Protein AF-A0A973VZS9-F1 (afdb_monomer)

Mean predicted aligned error: 4.01 Å

Solvent-accessible surface area (backbone atoms only — not comparable to full-atom values): 4260 Å² total; per-residue (Å²): 130,86,78,72,62,19,33,32,33,30,38,26,45,83,89,69,53,74,43,83,76,48,70,37,72,46,62,67,61,43,54,51,52,52,50,55,51,60,74,31,48,67,73,80,36,62,74,75,51,45,79,48,76,46,75,34,54,94,40,69,71,41,43,52,52,52,48,54,66,72,78,109

Structure (mmCIF, N/CA/C/O backbone):
data_AF-A0A973VZS9-F1
#
_entry.id   AF-A0A973VZS9-F1
#
loop_
_atom_site.group_PDB
_atom_site.id
_atom_site.type_symbol
_atom_site.label_atom_id
_atom_site.label_alt_id
_atom_site.label_comp_id
_atom_site.label_asym_id
_atom_site.label_entity_id
_atom_site.label_seq_id
_atom_site.pdbx_PDB_ins_code
_atom_site.Cartn_x
_atom_site.Cartn_y
_atom_site.Cartn_z
_atom_site.occupancy
_atom_site.B_iso_or_equiv
_atom_site.auth_seq_id
_atom_site.auth_comp_id
_atom_site.auth_asym_id
_atom_site.auth_atom_id
_atom_site.pdbx_PDB_model_num
ATOM 1 N N . MET A 1 1 ? -22.212 0.846 17.034 1.00 43.75 1 MET A N 1
ATOM 2 C CA . MET A 1 1 ? -20.948 1.532 16.698 1.00 43.75 1 MET A CA 1
ATOM 3 C C . MET A 1 1 ? -20.778 1.442 15.195 1.00 43.75 1 MET A C 1
ATOM 5 O O . MET A 1 1 ? -20.767 0.333 14.679 1.00 43.75 1 MET A O 1
ATOM 9 N N . THR A 1 2 ? -20.749 2.566 14.486 1.00 50.22 2 THR A N 1
ATOM 10 C CA . THR A 1 2 ? -20.482 2.571 13.042 1.00 50.22 2 THR A CA 1
ATOM 11 C C . THR A 1 2 ? -19.035 2.125 12.857 1.00 50.22 2 THR A C 1
ATOM 13 O O . THR A 1 2 ? -18.131 2.815 13.325 1.00 50.22 2 THR A O 1
ATOM 16 N N . ARG A 1 3 ? -18.804 0.937 12.281 1.00 64.62 3 ARG A N 1
ATOM 17 C CA . ARG A 1 3 ? -17.444 0.483 11.957 1.00 64.62 3 ARG A CA 1
ATOM 18 C C . ARG A 1 3 ? -16.844 1.518 11.010 1.00 64.62 3 ARG A C 1
ATOM 20 O O . ARG A 1 3 ? -17.406 1.754 9.943 1.00 64.62 3 ARG A O 1
ATOM 27 N N . LYS A 1 4 ? -15.766 2.180 11.432 1.00 76.69 4 LYS A N 1
ATOM 28 C CA . LYS A 1 4 ? -15.019 3.074 10.547 1.00 76.69 4 LYS A CA 1
ATOM 29 C C . LYS A 1 4 ? -14.448 2.230 9.412 1.00 76.69 4 LYS A C 1
ATOM 31 O O . LYS A 1 4 ? -13.958 1.131 9.656 1.00 76.69 4 LYS A O 1
ATOM 36 N N . THR A 1 5 ? -14.563 2.726 8.188 1.00 86.88 5 THR A N 1
ATOM 37 C CA . THR A 1 5 ? -13.957 2.084 7.022 1.00 86.88 5 THR A CA 1
ATOM 38 C C . THR A 1 5 ? -12.444 2.138 7.175 1.00 86.88 5 THR A C 1
ATOM 40 O O . THR A 1 5 ? -11.905 3.213 7.423 1.00 86.88 5 THR A O 1
ATOM 43 N N . TYR A 1 6 ? -11.780 0.989 7.064 1.00 93.06 6 TYR A N 1
ATOM 44 C CA . TYR A 1 6 ? -10.326 0.919 7.031 1.00 93.06 6 TYR A CA 1
ATOM 45 C C . TYR A 1 6 ? -9.882 0.867 5.571 1.00 93.06 6 TYR A C 1
ATOM 47 O O . TYR A 1 6 ? -10.422 0.082 4.783 1.00 93.06 6 TYR A O 1
ATOM 55 N N . PHE A 1 7 ? -8.954 1.739 5.199 1.00 95.38 7 PHE A N 1
ATOM 56 C CA . PHE A 1 7 ? -8.392 1.827 3.861 1.00 95.38 7 PHE A CA 1
ATOM 57 C C . PHE A 1 7 ? -7.019 1.169 3.880 1.00 95.38 7 PHE A C 1
ATOM 59 O O . PHE A 1 7 ? -6.191 1.494 4.724 1.00 95.38 7 PHE A O 1
ATOM 66 N N . SER A 1 8 ? -6.763 0.253 2.953 1.00 96.38 8 SER A N 1
ATOM 67 C CA . SER A 1 8 ? -5.472 -0.428 2.841 1.00 96.38 8 SER A CA 1
ATOM 68 C C . SER A 1 8 ? -4.883 -0.191 1.458 1.00 96.38 8 SER A C 1
ATOM 70 O O . SER A 1 8 ? -5.536 -0.452 0.447 1.00 96.38 8 SER A O 1
ATOM 72 N N . LEU A 1 9 ? -3.651 0.305 1.418 1.00 96.50 9 LEU A N 1
ATOM 73 C CA . LEU A 1 9 ? -2.816 0.362 0.230 1.00 96.50 9 LEU A CA 1
ATOM 74 C C . LEU A 1 9 ? -2.215 -1.021 -0.004 1.00 96.50 9 LEU A C 1
ATOM 76 O O . LEU A 1 9 ? -1.513 -1.564 0.849 1.00 96.50 9 LEU A O 1
ATOM 80 N N . ILE A 1 10 ? -2.490 -1.570 -1.177 1.00 95.88 10 ILE A N 1
ATOM 81 C CA . ILE A 1 10 ? -1.934 -2.829 -1.648 1.00 95.88 10 ILE A CA 1
ATOM 82 C C . ILE A 1 10 ? -1.039 -2.559 -2.856 1.00 95.88 10 ILE A C 1
ATOM 84 O O . ILE A 1 10 ? -1.357 -1.719 -3.707 1.00 95.88 10 ILE A O 1
ATOM 88 N N . ALA A 1 11 ? 0.069 -3.283 -2.926 1.00 95.19 11 ALA A N 1
ATOM 89 C CA . ALA A 1 11 ? 0.993 -3.276 -4.045 1.00 95.19 11 ALA A CA 1
ATOM 90 C C . ALA A 1 11 ? 0.938 -4.629 -4.745 1.00 95.19 11 ALA A C 1
ATOM 92 O O . ALA A 1 11 ? 0.896 -5.662 -4.080 1.00 95.19 11 ALA A O 1
ATOM 93 N N . ARG A 1 12 ? 0.935 -4.621 -6.072 1.00 94.31 12 ARG A N 1
ATOM 94 C CA . ARG A 1 12 ? 1.144 -5.808 -6.885 1.00 94.31 12 ARG A CA 1
ATOM 95 C C . ARG A 1 12 ? 2.552 -5.773 -7.416 1.00 94.31 12 ARG A C 1
ATOM 97 O O . ARG A 1 12 ? 2.870 -4.887 -8.209 1.00 94.31 12 ARG A O 1
ATOM 104 N N . GLU A 1 13 ? 3.381 -6.696 -6.975 1.00 87.88 13 GLU A N 1
ATOM 105 C CA . GLU A 1 13 ? 4.735 -6.811 -7.494 1.00 87.88 13 GLU A CA 1
ATOM 106 C C . GLU A 1 13 ? 4.739 -7.522 -8.860 1.00 87.88 13 GLU A C 1
ATOM 108 O O . GLU A 1 13 ? 3.718 -8.069 -9.291 1.00 87.88 13 GLU A O 1
ATOM 113 N N . PRO A 1 14 ? 5.862 -7.489 -9.603 1.00 85.38 14 PRO A N 1
ATOM 114 C CA . PRO A 1 14 ? 5.962 -8.160 -10.901 1.00 85.38 14 PRO A CA 1
ATOM 115 C C . PRO A 1 14 ? 5.746 -9.683 -10.863 1.00 85.38 14 PRO A C 1
ATOM 117 O O . PRO A 1 14 ? 5.551 -10.285 -11.917 1.00 85.38 14 PRO A O 1
ATOM 120 N N . ASP A 1 15 ? 5.778 -10.304 -9.680 1.00 84.19 15 ASP A N 1
ATOM 121 C CA . ASP A 1 15 ? 5.388 -11.705 -9.461 1.00 84.19 15 ASP A CA 1
ATOM 122 C C . ASP A 1 15 ? 3.874 -11.945 -9.621 1.00 84.19 15 ASP A C 1
ATOM 124 O O . ASP A 1 15 ? 3.435 -13.079 -9.811 1.00 84.19 15 ASP A O 1
ATOM 128 N N . GLY A 1 16 ? 3.087 -10.867 -9.642 1.00 85.38 16 GLY A N 1
ATOM 129 C CA . GLY A 1 16 ? 1.657 -10.867 -9.885 1.00 85.38 16 GLY A CA 1
ATOM 130 C C . GLY A 1 16 ? 0.802 -10.948 -8.623 1.00 85.38 16 GLY A C 1
ATOM 131 O O . GLY A 1 16 ? -0.425 -10.872 -8.766 1.00 85.38 16 GLY A O 1
ATOM 132 N N . GLU A 1 17 ? 1.397 -11.046 -7.432 1.00 89.44 17 GLU A N 1
ATOM 133 C CA . GLU A 1 17 ? 0.677 -11.149 -6.162 1.00 89.44 17 GLU A CA 1
ATOM 134 C C . GLU A 1 17 ? 0.410 -9.770 -5.549 1.00 89.44 17 GLU A C 1
ATOM 136 O O . GLU A 1 17 ? 1.243 -8.866 -5.583 1.00 89.44 17 GLU A O 1
ATOM 141 N N . TRP A 1 18 ? -0.793 -9.595 -4.999 1.00 93.38 18 TRP A N 1
ATOM 142 C CA . TRP A 1 18 ? -1.171 -8.391 -4.261 1.00 93.38 18 TRP A CA 1
ATOM 143 C C . TRP A 1 18 ? -0.790 -8.552 -2.790 1.00 93.38 18 TRP A C 1
ATOM 145 O O . TRP A 1 18 ? -1.235 -9.493 -2.139 1.00 93.38 18 TRP A O 1
ATOM 155 N N . SER A 1 19 ? -0.052 -7.585 -2.255 1.00 91.94 19 SER A N 1
ATOM 156 C CA . SER A 1 19 ? 0.401 -7.563 -0.864 1.00 91.94 19 SER A CA 1
ATOM 157 C C . SER A 1 19 ? 0.017 -6.246 -0.184 1.00 91.94 19 SER A C 1
ATOM 159 O O . SER A 1 19 ? 0.154 -5.183 -0.801 1.00 91.94 19 SER A O 1
ATOM 161 N N . PRO A 1 20 ? -0.470 -6.269 1.070 1.00 94.38 20 PRO A N 1
ATOM 162 C CA . PRO A 1 20 ? -0.768 -5.054 1.818 1.00 94.38 20 PRO A CA 1
ATOM 163 C C . PRO A 1 20 ? 0.524 -4.366 2.260 1.00 94.38 20 PRO A C 1
ATOM 165 O O . PRO A 1 20 ? 1.439 -5.021 2.746 1.00 94.38 20 PRO A O 1
ATOM 168 N N . GLN A 1 21 ? 0.581 -3.044 2.107 1.00 94.50 21 GLN A N 1
ATOM 169 C CA . G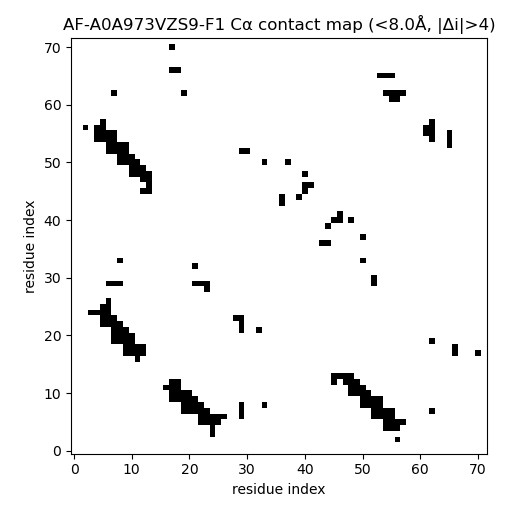LN A 1 21 ? 1.770 -2.249 2.435 1.00 94.50 21 GLN A CA 1
ATOM 170 C C . GLN A 1 21 ? 1.512 -1.228 3.535 1.00 94.50 21 GLN A C 1
ATOM 172 O O . GLN A 1 21 ? 2.324 -1.048 4.436 1.00 94.50 21 GLN A O 1
ATOM 177 N N . PHE A 1 22 ? 0.355 -0.574 3.478 1.00 94.62 22 PHE A N 1
ATOM 178 C CA . PHE A 1 22 ? -0.022 0.460 4.429 1.00 94.62 22 PHE A CA 1
ATOM 179 C C . PHE A 1 22 ? -1.531 0.434 4.655 1.00 94.62 22 PHE A C 1
ATOM 181 O O . PHE A 1 22 ? -2.287 -0.007 3.787 1.00 94.62 22 PHE A O 1
ATOM 188 N N . GLY A 1 23 ? -1.997 0.920 5.801 1.00 94.38 23 GLY A N 1
ATOM 189 C CA . GLY A 1 23 ? -3.422 1.095 6.022 1.00 94.38 23 GLY A CA 1
ATOM 190 C C . GLY A 1 23 ? -3.734 2.092 7.122 1.00 94.38 23 GLY A C 1
ATOM 191 O O . GLY A 1 23 ? -3.059 2.139 8.149 1.00 94.38 23 GLY A O 1
ATOM 192 N N . ASP A 1 24 ? -4.797 2.855 6.912 1.00 95.56 24 ASP A N 1
ATOM 193 C CA . ASP A 1 24 ? -5.281 3.855 7.852 1.00 95.56 24 ASP A CA 1
ATOM 194 C C . ASP A 1 24 ? -6.813 3.965 7.776 1.00 95.56 24 ASP A C 1
ATOM 196 O O . ASP A 1 24 ? -7.464 3.532 6.822 1.00 95.56 24 ASP A O 1
ATOM 200 N N . TYR A 1 25 ? -7.410 4.545 8.807 1.00 94.38 25 TYR A N 1
ATOM 201 C CA . TYR A 1 25 ? -8.814 4.936 8.808 1.00 94.38 25 TYR A CA 1
ATOM 202 C C . TYR A 1 25 ? -9.069 6.222 8.011 1.00 94.38 25 TYR A C 1
ATOM 204 O O . TYR A 1 25 ? -10.219 6.499 7.662 1.00 94.38 25 TYR A O 1
ATOM 212 N N . ASP A 1 26 ? -8.027 7.005 7.735 1.00 94.31 26 ASP A N 1
ATOM 213 C CA . ASP A 1 26 ? -8.085 8.187 6.888 1.00 94.31 26 ASP A CA 1
ATOM 214 C C . ASP A 1 26 ? -7.665 7.886 5.443 1.00 94.31 26 ASP A C 1
ATOM 216 O O . ASP A 1 26 ? -6.526 7.522 5.146 1.00 94.31 26 ASP A O 1
ATOM 220 N N . ARG A 1 27 ? -8.598 8.104 4.513 1.00 94.00 27 ARG A N 1
ATOM 221 C CA . ARG A 1 27 ? -8.364 7.916 3.080 1.00 94.00 27 ARG A CA 1
ATOM 222 C C . ARG A 1 27 ? -7.316 8.883 2.536 1.00 94.00 27 ARG A C 1
ATOM 224 O O . ARG A 1 27 ? -6.580 8.490 1.636 1.00 94.00 27 ARG A O 1
ATOM 231 N N . GLU A 1 28 ? -7.250 10.117 3.039 1.00 95.56 28 GLU A N 1
ATOM 232 C CA . GLU A 1 28 ? -6.28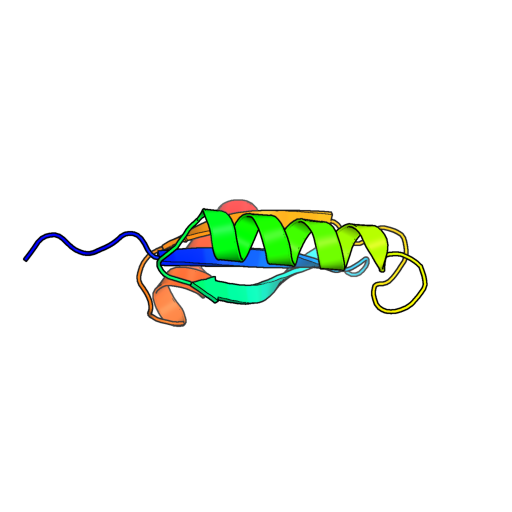9 11.109 2.539 1.00 95.56 28 GLU A CA 1
ATOM 233 C C . GLU A 1 28 ? -4.854 10.704 2.874 1.00 95.56 28 GLU A C 1
ATOM 235 O O . GLU A 1 28 ? -3.985 10.776 2.005 1.00 95.56 28 GLU A O 1
ATOM 240 N N . THR A 1 29 ? -4.629 10.185 4.082 1.00 96.62 29 THR A N 1
ATOM 241 C CA . THR A 1 29 ? -3.347 9.597 4.490 1.00 96.62 29 THR A CA 1
ATOM 242 C C . THR A 1 29 ? -2.939 8.437 3.572 1.00 96.62 29 THR A C 1
ATOM 244 O O . THR A 1 29 ? -1.816 8.418 3.072 1.00 96.62 29 THR A O 1
ATOM 247 N N . VAL A 1 30 ? -3.851 7.508 3.258 1.00 96.31 30 VAL A N 1
ATOM 248 C CA . VAL A 1 30 ? -3.545 6.379 2.351 1.00 96.31 30 VAL A CA 1
ATOM 249 C C . VAL A 1 30 ? -3.313 6.841 0.903 1.00 96.31 30 VAL A C 1
ATOM 251 O O . VAL A 1 30 ? -2.451 6.303 0.208 1.00 96.31 30 VAL A O 1
ATOM 254 N N . ASP A 1 31 ? -4.052 7.848 0.431 1.00 96.50 31 ASP A N 1
ATOM 255 C CA . ASP A 1 31 ? -3.841 8.449 -0.892 1.00 96.50 31 ASP A CA 1
ATOM 256 C C . ASP A 1 31 ? -2.488 9.179 -0.981 1.00 96.50 31 ASP A C 1
ATOM 258 O O . ASP A 1 31 ? -1.847 9.140 -2.034 1.00 96.50 31 ASP A O 1
ATOM 262 N N . ALA A 1 32 ? -2.045 9.838 0.094 1.00 97.25 32 ALA A N 1
ATOM 263 C CA . ALA A 1 32 ? -0.734 10.478 0.164 1.00 97.25 32 ALA A CA 1
ATOM 264 C C . ALA A 1 32 ? 0.394 9.437 0.101 1.00 97.25 32 ALA A C 1
ATOM 266 O O . ALA A 1 32 ? 1.276 9.564 -0.748 1.00 97.25 32 ALA A O 1
ATOM 267 N N . GLU A 1 33 ? 0.298 8.370 0.898 1.00 96.81 33 GLU A N 1
ATOM 268 C CA . GLU A 1 33 ? 1.260 7.259 0.889 1.00 96.81 33 GLU A CA 1
ATOM 269 C C . GLU A 1 33 ? 1.342 6.599 -0.495 1.00 96.81 33 GLU A C 1
ATOM 271 O O . GLU A 1 33 ? 2.418 6.346 -1.033 1.00 96.81 33 GLU A O 1
ATOM 276 N N . LYS A 1 34 ? 0.190 6.395 -1.147 1.00 96.50 34 LYS A N 1
ATOM 277 C CA . LYS A 1 34 ? 0.149 5.855 -2.508 1.00 96.50 34 LYS A CA 1
ATOM 278 C C . LYS A 1 34 ? 0.924 6.724 -3.505 1.00 96.50 34 LYS A C 1
ATOM 280 O O . LYS A 1 34 ? 1.547 6.177 -4.414 1.00 96.50 34 LYS A O 1
ATOM 285 N N . ARG A 1 35 ? 0.845 8.054 -3.397 1.00 96.44 35 ARG A N 1
ATOM 286 C CA . ARG A 1 35 ? 1.573 8.967 -4.297 1.00 96.44 35 ARG A CA 1
ATOM 287 C C . ARG A 1 35 ? 3.074 8.865 -4.077 1.00 96.44 35 ARG A C 1
ATOM 289 O O . ARG A 1 35 ? 3.794 8.733 -5.057 1.00 96.44 35 ARG A O 1
ATOM 296 N N . ASP A 1 36 ? 3.502 8.840 -2.819 1.00 95.75 36 ASP A N 1
ATOM 297 C CA . ASP A 1 36 ? 4.906 8.637 -2.460 1.00 95.75 36 ASP A CA 1
ATOM 298 C C . ASP A 1 36 ? 5.450 7.331 -3.068 1.00 95.75 36 ASP A C 1
ATOM 300 O O . ASP A 1 36 ? 6.476 7.318 -3.748 1.00 95.75 36 ASP A O 1
ATOM 304 N N . TYR A 1 37 ? 4.687 6.239 -2.967 1.00 94.25 37 TYR A N 1
ATOM 305 C CA . TYR A 1 37 ? 5.105 4.946 -3.514 1.00 94.25 37 TYR A CA 1
ATOM 306 C C . TYR A 1 37 ? 5.222 4.962 -5.037 1.00 94.25 37 TYR A C 1
ATOM 308 O O . TYR A 1 37 ? 6.157 4.376 -5.587 1.00 94.25 37 TYR A O 1
ATOM 316 N N . ILE A 1 38 ? 4.294 5.641 -5.718 1.00 94.44 38 ILE A N 1
ATOM 317 C CA . ILE A 1 38 ? 4.336 5.828 -7.172 1.00 94.44 38 ILE A CA 1
ATOM 318 C C . ILE A 1 38 ? 5.566 6.649 -7.579 1.00 94.44 38 ILE A C 1
ATOM 320 O O . ILE A 1 38 ? 6.256 6.266 -8.526 1.00 94.44 38 ILE A O 1
ATOM 324 N N . ASP A 1 39 ? 5.868 7.730 -6.859 1.00 95.81 39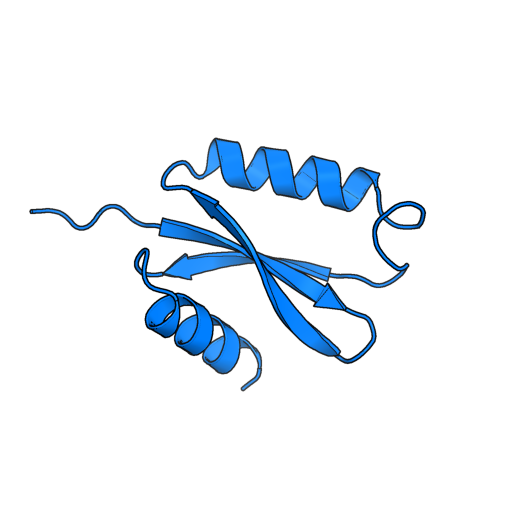 ASP A N 1
ATOM 325 C CA . ASP A 1 39 ? 7.027 8.591 -7.125 1.00 95.81 39 ASP A CA 1
ATOM 326 C C . ASP A 1 39 ? 8.356 7.843 -6.911 1.00 95.81 39 ASP A C 1
ATOM 328 O O . ASP A 1 39 ? 9.353 8.118 -7.584 1.00 95.81 39 ASP A O 1
ATOM 332 N N . HIS A 1 40 ? 8.352 6.828 -6.044 1.00 92.56 40 HIS A N 1
ATOM 333 C CA . HIS A 1 40 ? 9.489 5.951 -5.781 1.00 92.56 40 HIS A CA 1
ATOM 334 C C . HIS A 1 40 ? 9.544 4.675 -6.648 1.00 92.56 40 HIS A C 1
ATOM 336 O O . HIS A 1 40 ? 10.425 3.825 -6.442 1.00 92.56 40 HIS A O 1
ATOM 342 N N . ILE A 1 41 ? 8.691 4.534 -7.671 1.00 91.38 41 ILE A N 1
ATOM 343 C CA . ILE A 1 41 ? 8.816 3.449 -8.660 1.00 91.38 41 ILE A CA 1
ATOM 344 C C . ILE A 1 41 ? 10.134 3.580 -9.435 1.00 91.38 41 ILE A C 1
ATOM 346 O O . ILE A 1 41 ? 10.490 4.624 -9.976 1.00 91.38 41 ILE A O 1
ATOM 350 N N . GLY A 1 42 ? 10.858 2.468 -9.545 1.00 87.62 42 GLY A N 1
ATOM 351 C CA . GLY A 1 42 ? 12.165 2.384 -10.187 1.00 87.62 42 GLY A CA 1
ATOM 352 C C . GLY A 1 42 ? 13.338 2.741 -9.273 1.00 87.62 42 GLY A C 1
ATOM 353 O O . GLY A 1 42 ? 14.476 2.638 -9.729 1.00 87.62 42 GLY A O 1
ATOM 354 N N . THR A 1 43 ? 13.076 3.125 -8.018 1.00 91.81 43 THR A N 1
ATOM 355 C CA . THR A 1 43 ? 14.098 3.299 -6.974 1.00 91.81 43 THR A CA 1
ATOM 356 C C . THR A 1 43 ? 13.845 2.352 -5.804 1.00 91.81 43 THR A C 1
ATOM 358 O O . THR A 1 43 ? 14.602 1.401 -5.632 1.00 91.81 43 THR A O 1
ATOM 361 N N . THR A 1 44 ? 12.762 2.567 -5.055 1.00 89.69 44 THR A N 1
ATOM 362 C CA . THR A 1 44 ? 12.350 1.719 -3.925 1.00 89.69 44 THR A CA 1
ATOM 363 C C . THR A 1 44 ? 11.457 0.577 -4.392 1.00 89.69 44 THR A C 1
ATOM 365 O O . THR A 1 44 ? 11.646 -0.565 -3.986 1.00 89.69 44 THR A O 1
ATOM 368 N N . TRP A 1 45 ? 10.511 0.875 -5.285 1.00 90.38 45 TRP A N 1
ATOM 369 C CA . TRP A 1 45 ? 9.575 -0.111 -5.818 1.00 90.38 45 TRP A CA 1
ATOM 370 C C . TRP A 1 45 ? 10.021 -0.609 -7.195 1.00 90.38 45 TRP A C 1
ATOM 372 O O . TRP A 1 45 ? 10.464 0.201 -8.018 1.00 90.38 45 TRP A O 1
ATOM 382 N N . PRO A 1 46 ? 9.906 -1.914 -7.498 1.00 91.12 46 PRO A N 1
ATOM 383 C CA . PRO A 1 46 ? 10.198 -2.434 -8.827 1.00 91.12 46 PRO A CA 1
ATOM 384 C C . PRO A 1 46 ? 9.406 -1.721 -9.930 1.00 91.12 46 PRO A C 1
ATOM 386 O O . PRO A 1 46 ? 8.258 -1.305 -9.763 1.00 91.12 46 PRO A O 1
ATOM 389 N N . LYS A 1 47 ? 10.006 -1.595 -11.118 1.00 90.50 47 LYS A N 1
ATOM 390 C CA . LYS A 1 47 ? 9.251 -1.136 -12.291 1.00 90.50 47 LYS A CA 1
ATOM 391 C C . LYS A 1 47 ? 8.164 -2.159 -12.614 1.00 90.50 47 LYS A C 1
ATOM 393 O O . LYS A 1 47 ? 8.454 -3.346 -12.714 1.00 90.50 47 LYS A O 1
ATOM 398 N N . GLY A 1 48 ? 6.944 -1.675 -12.825 1.00 88.50 48 GLY A N 1
ATOM 399 C CA . GLY A 1 48 ? 5.778 -2.526 -13.061 1.00 88.50 48 GLY A CA 1
ATOM 400 C C . GLY A 1 48 ? 4.976 -2.849 -11.802 1.00 88.50 48 GLY A C 1
ATOM 401 O O . GLY A 1 48 ? 3.946 -3.501 -11.930 1.00 88.50 48 GLY A O 1
ATOM 402 N N . THR A 1 49 ? 5.389 -2.366 -10.623 1.00 92.75 49 THR A N 1
ATOM 403 C CA . THR A 1 49 ? 4.552 -2.447 -9.424 1.00 92.75 49 THR A CA 1
ATOM 404 C C . THR A 1 49 ? 3.267 -1.635 -9.609 1.00 92.75 49 THR A C 1
ATOM 406 O O . THR A 1 49 ? 3.309 -0.459 -9.978 1.00 92.75 49 THR A O 1
ATOM 409 N N . GLU A 1 50 ? 2.116 -2.257 -9.351 1.00 93.94 50 GLU A N 1
ATOM 410 C CA . GLU A 1 50 ? 0.804 -1.602 -9.392 1.00 93.94 50 GLU A CA 1
ATOM 411 C C . GLU A 1 50 ? 0.320 -1.283 -7.973 1.00 93.94 50 GLU A C 1
ATOM 413 O O . GLU A 1 50 ? 0.437 -2.117 -7.084 1.00 93.94 50 GLU A O 1
ATOM 418 N N . PHE A 1 51 ? -0.304 -0.123 -7.749 1.00 95.19 51 PHE A N 1
ATOM 419 C CA . PHE A 1 51 ? -0.837 0.246 -6.430 1.00 95.19 51 PHE A CA 1
ATOM 420 C C . PHE A 1 51 ? -2.351 0.466 -6.453 1.00 95.19 51 PHE A C 1
ATOM 422 O O . PHE A 1 51 ? -2.879 1.257 -7.249 1.00 95.19 51 PHE A O 1
ATOM 429 N N . LYS A 1 52 ? -3.067 -0.160 -5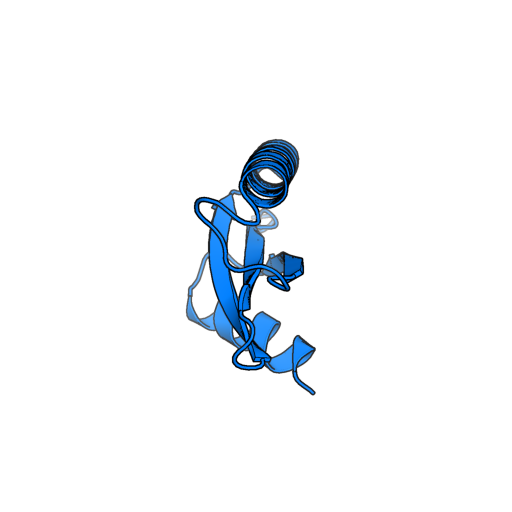.518 1.00 95.00 52 LYS A N 1
ATOM 430 C CA . LYS A 1 52 ? -4.517 -0.001 -5.329 1.00 95.00 52 LYS A CA 1
ATOM 431 C C . LYS A 1 52 ? -4.846 0.275 -3.870 1.00 95.00 52 LYS A C 1
ATOM 433 O O . LYS A 1 52 ? -4.101 -0.095 -2.977 1.00 95.00 52 LYS A O 1
ATOM 438 N N . ILE A 1 53 ? -5.979 0.930 -3.645 1.00 95.75 53 ILE A N 1
ATOM 439 C CA . ILE A 1 53 ? -6.529 1.126 -2.305 1.00 95.75 53 ILE A CA 1
ATOM 440 C C . ILE A 1 53 ? -7.797 0.291 -2.222 1.00 95.75 53 ILE A C 1
ATOM 442 O O . ILE A 1 53 ? -8.681 0.429 -3.071 1.00 95.75 53 ILE A O 1
ATOM 446 N N . ILE A 1 54 ? -7.872 -0.566 -1.213 1.00 94.88 54 ILE A N 1
ATOM 447 C CA . ILE A 1 54 ? -9.047 -1.374 -0.895 1.00 94.88 54 ILE A CA 1
ATOM 448 C C . ILE A 1 54 ? -9.665 -0.910 0.415 1.00 94.88 54 ILE A C 1
ATOM 450 O O . ILE A 1 54 ? -9.003 -0.289 1.246 1.00 94.88 54 ILE A O 1
ATOM 454 N N . THR A 1 55 ? -10.941 -1.223 0.600 1.00 93.88 55 THR A N 1
ATOM 455 C CA . THR A 1 55 ? -11.636 -1.019 1.868 1.00 93.88 55 THR A CA 1
ATOM 456 C C . THR A 1 55 ? -11.886 -2.360 2.538 1.00 93.88 55 THR A C 1
ATOM 458 O O . THR A 1 55 ? -12.279 -3.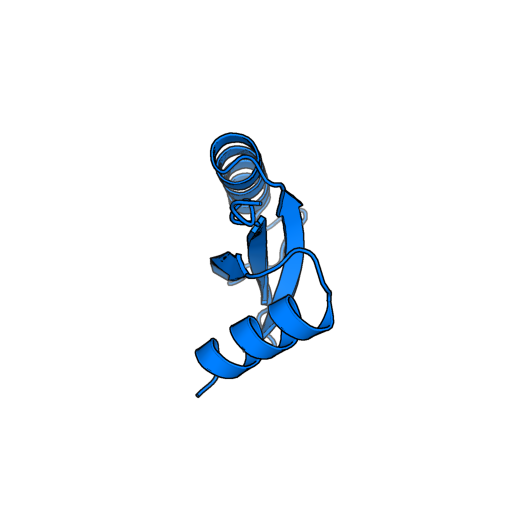334 1.896 1.00 93.88 55 THR A O 1
ATOM 461 N N . SER A 1 56 ? -11.644 -2.425 3.840 1.00 89.19 56 SER A N 1
ATOM 462 C CA . SER A 1 56 ? -11.829 -3.636 4.635 1.00 89.19 56 SER A CA 1
ATOM 463 C C . SER A 1 56 ? -12.125 -3.279 6.099 1.00 89.19 56 SER A C 1
ATOM 465 O O . SER A 1 56 ? -12.383 -2.117 6.433 1.00 89.19 56 SER A O 1
ATOM 467 N N . ASN A 1 57 ? -12.151 -4.286 6.975 1.00 89.19 57 ASN A N 1
ATOM 468 C CA . ASN A 1 57 ? -11.997 -4.037 8.409 1.00 89.19 57 ASN A CA 1
ATOM 469 C C . ASN A 1 57 ? -10.500 -3.963 8.738 1.00 89.19 57 ASN A C 1
ATOM 471 O O . ASN A 1 57 ? -9.680 -4.506 8.008 1.00 89.19 57 ASN A O 1
ATOM 475 N N . ASP A 1 58 ? -10.156 -3.406 9.891 1.00 88.75 58 ASP A N 1
ATOM 476 C CA . ASP A 1 58 ? -8.783 -3.279 10.397 1.00 88.75 58 ASP A CA 1
ATOM 477 C C . ASP A 1 58 ? -8.159 -4.602 10.885 1.00 88.75 58 ASP A C 1
ATOM 479 O O . ASP A 1 58 ? -7.260 -4.611 11.723 1.00 88.75 58 ASP A O 1
ATOM 483 N N . THR A 1 59 ? -8.635 -5.743 10.380 1.00 90.12 59 THR A N 1
ATOM 484 C CA . THR A 1 59 ? -8.082 -7.059 10.699 1.00 90.12 59 THR A CA 1
ATOM 485 C C . THR A 1 59 ? -7.365 -7.637 9.494 1.00 90.12 59 THR A C 1
ATOM 487 O O . THR A 1 59 ? -7.897 -7.608 8.384 1.00 90.12 59 THR A O 1
ATOM 490 N N . GLN A 1 60 ? -6.202 -8.251 9.731 1.00 88.69 60 GLN A N 1
ATOM 491 C CA . GLN A 1 60 ? -5.412 -8.894 8.677 1.00 88.69 60 GLN A CA 1
ATOM 492 C C . GLN A 1 60 ? -6.260 -9.869 7.848 1.00 88.69 60 GLN A C 1
ATOM 494 O O . GLN A 1 60 ? -6.297 -9.772 6.632 1.00 88.69 60 GLN A O 1
ATOM 499 N N . ALA A 1 61 ? -7.076 -10.699 8.506 1.00 92.31 61 ALA A N 1
ATOM 500 C CA . ALA A 1 61 ? -7.973 -11.631 7.822 1.00 92.31 61 ALA A CA 1
ATOM 501 C C . ALA A 1 61 ? -8.988 -10.952 6.877 1.00 92.31 61 ALA A C 1
ATOM 503 O O . ALA A 1 61 ? -9.361 -11.533 5.860 1.00 92.31 61 ALA A O 1
ATOM 504 N N . SER A 1 62 ? -9.458 -9.738 7.196 1.00 90.81 62 SER A N 1
ATOM 505 C CA . SER A 1 62 ? -10.366 -8.993 6.307 1.00 90.81 62 SER A CA 1
ATOM 506 C C . SER A 1 62 ? -9.626 -8.392 5.116 1.00 90.81 62 SER A C 1
ATOM 508 O O . SER A 1 62 ? -10.179 -8.349 4.019 1.00 90.81 62 SER A O 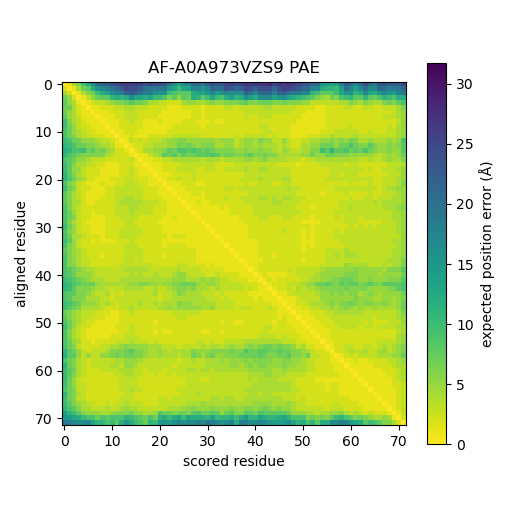1
ATOM 510 N N . ILE A 1 63 ? -8.396 -7.926 5.338 1.00 92.00 63 ILE A N 1
ATOM 511 C CA . ILE A 1 63 ? -7.516 -7.392 4.296 1.00 92.00 63 ILE A CA 1
ATOM 512 C C . ILE A 1 63 ? -7.150 -8.513 3.322 1.00 92.00 63 ILE A C 1
ATOM 514 O O . ILE A 1 63 ? -7.364 -8.364 2.122 1.00 92.00 63 ILE A O 1
ATOM 518 N N . ASP A 1 64 ? -6.716 -9.664 3.837 1.00 91.31 64 ASP A N 1
ATOM 519 C CA . ASP A 1 64 ? -6.363 -10.840 3.040 1.00 91.31 64 ASP A CA 1
ATOM 520 C C . ASP A 1 64 ? -7.559 -11.319 2.206 1.00 91.31 64 ASP A C 1
ATOM 522 O O . ASP A 1 64 ? -7.430 -11.566 1.010 1.00 91.31 64 ASP A O 1
ATOM 526 N N . ALA A 1 65 ? -8.758 -11.380 2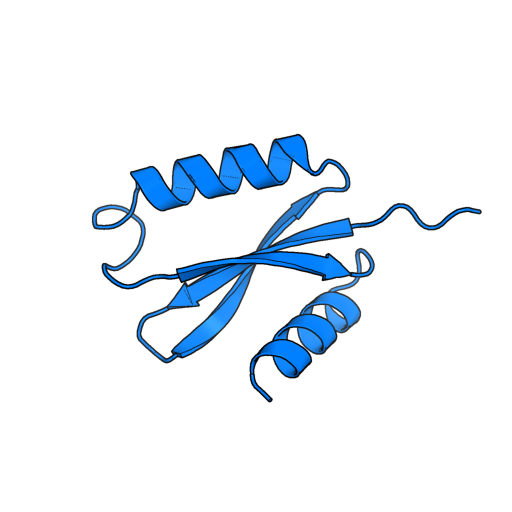.797 1.00 92.25 65 ALA A N 1
ATOM 527 C CA . ALA A 1 65 ? -9.972 -11.749 2.070 1.00 92.25 65 ALA A CA 1
ATOM 528 C C . ALA A 1 65 ? -10.313 -10.755 0.943 1.00 92.25 65 ALA A C 1
ATOM 530 O O . ALA A 1 65 ? -10.718 -11.167 -0.145 1.00 92.25 65 ALA A O 1
ATOM 531 N N . ALA A 1 66 ? -10.137 -9.453 1.184 1.00 91.81 66 ALA A N 1
ATOM 532 C CA . ALA A 1 66 ? -10.355 -8.420 0.175 1.00 91.81 66 ALA A CA 1
ATOM 533 C C . ALA A 1 66 ? -9.302 -8.470 -0.947 1.00 91.81 66 ALA A C 1
ATOM 535 O O . ALA A 1 66 ? -9.636 -8.234 -2.107 1.00 91.81 66 ALA A O 1
ATOM 536 N N . ILE A 1 67 ? -8.058 -8.833 -0.626 1.00 91.31 67 ILE A N 1
ATOM 537 C CA . ILE A 1 67 ? -6.992 -9.075 -1.602 1.00 91.31 67 ILE A CA 1
ATOM 538 C C . ILE A 1 67 ? -7.311 -10.298 -2.469 1.00 91.31 67 ILE A C 1
ATOM 540 O O . ILE A 1 67 ? -7.261 -10.211 -3.693 1.00 91.31 67 ILE A O 1
ATOM 544 N N . VAL A 1 68 ? -7.701 -11.421 -1.860 1.00 89.44 68 VAL A N 1
ATOM 545 C CA . VAL A 1 68 ? -8.077 -12.646 -2.589 1.00 89.44 68 VAL A CA 1
ATOM 546 C C . VAL A 1 68 ? -9.239 -12.383 -3.552 1.00 89.44 68 VAL A C 1
ATOM 548 O O . VAL A 1 68 ? -9.222 -12.864 -4.686 1.00 89.44 68 VAL A O 1
ATOM 551 N N . ALA A 1 6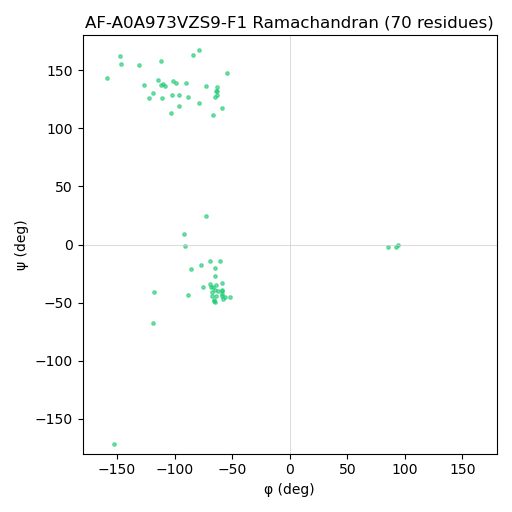9 ? -10.212 -11.564 -3.144 1.00 87.75 69 ALA A N 1
ATOM 552 C CA . ALA A 1 69 ? -11.340 -11.175 -3.988 1.00 87.75 69 ALA A CA 1
ATOM 553 C C . ALA A 1 69 ? -10.944 -10.335 -5.221 1.00 87.75 69 ALA A C 1
ATOM 555 O O . ALA A 1 69 ? -11.718 -10.273 -6.170 1.00 87.75 69 ALA A O 1
ATOM 556 N N . LEU A 1 70 ? 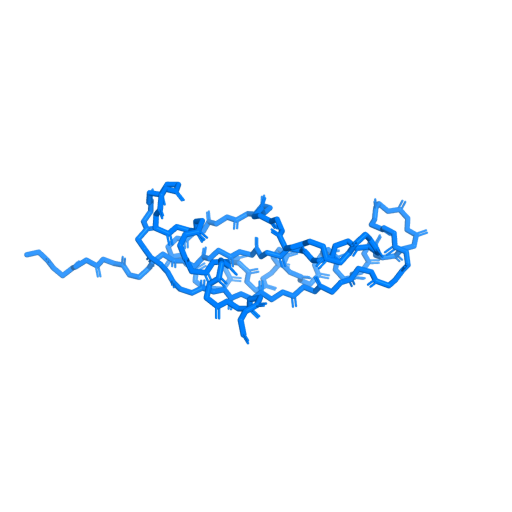-9.766 -9.697 -5.231 1.00 83.00 70 LEU A N 1
ATOM 557 C CA . LEU A 1 70 ? -9.246 -8.958 -6.392 1.00 83.00 70 LEU A CA 1
ATOM 558 C C . LEU A 1 70 ? -8.495 -9.837 -7.397 1.00 83.00 70 LEU A C 1
ATOM 560 O O . LEU A 1 70 ? -8.314 -9.421 -8.542 1.00 83.00 70 LEU A O 1
ATOM 564 N N . SER A 1 71 ? -8.013 -10.999 -6.957 1.00 71.06 71 SER A N 1
ATOM 565 C CA . SER A 1 71 ? -7.266 -11.954 -7.784 1.00 71.06 71 SER A CA 1
ATOM 566 C C . SER A 1 71 ? -8.167 -12.996 -8.465 1.00 71.06 71 SER A C 1
ATOM 568 O O . SER A 1 71 ? -7.653 -13.844 -9.193 1.00 71.06 71 SER A O 1
ATOM 570 N N . THR A 1 72 ? -9.483 -12.943 -8.220 1.00 54.38 72 THR A N 1
ATOM 571 C CA . THR A 1 72 ? -10.519 -13.784 -8.854 1.00 54.38 72 THR A CA 1
ATOM 572 C C . THR A 1 72 ? -11.161 -13.048 -10.023 1.00 54.38 72 THR A C 1
ATOM 574 O O . THR A 1 72 ? -11.381 -13.695 -11.070 1.00 54.38 72 THR A O 1
#

Foldseek 3Di:
DPQQKKKWKWKQAPVRAIDTDDIDSDPVVVVVVQVVVVVCDPPPGDPPIDIDIDIFHPDPVGVVVRRVVVVD

Nearest PDB structures (foldseek):
  1zg2-assembly1_A  TM=3.536E-01  e=9.998E-01  Halalkalibacterium halodurans
  8sgm-assembly1_C  TM=7.276E-01  e=6.080E+00  Homo sapiens
  6lgw-assembly1_E  TM=3.856E-01  e=8.215E+00  Lyssavirus rabies

pLDDT: mean 89.77, std 10.09, range [43.75, 97.25]

Sequence (72 aa):
MTRKTYFSLIAREPDGEWSPQFGDYDRETVDAEKRDYIDHIGTTWPKGTEFKIITSNDTQASIDAAIVALST

Organism: NCBI:txid1404411

Secondary structure (DSSP, 8-state):
--PPPEEEEEEE-TTS-EEEEEEES-HHHHHHHHHHHHHTBTTTBPTT-EEEEEEE-SSHHHHHHHHHHH--

Radius of gyration: 12.41 Å; Cα contacts (8 Å, |Δi|>4): 107; chains: 1; bounding box: 35×25×30 Å